Protein AF-A0A2V8R0G4-F1 (afdb_monomer_lite)

Sequence (47 aa):
DDLAATEKRFRAAGVEIVPDARPVPGSRRFYVRDPGGNQLEIAQASG

Secondary structure (DSSP, 8-state):
--HHHHHHHHHHTTPPEEP-SSPPTT--EEEEE-TTS-EEEEE----

Foldseek 3Di:
DDLVVVVVVCVVVVWDWAQDPDDDPPWDWIWTQDPVRDIDIDTDDDD

Radius of gyration: 10.91 Å; chains: 1; bounding box: 27×23×26 Å

Structure (mmCIF, N/CA/C/O backbone):
data_AF-A0A2V8R0G4-F1
#
_entry.id   AF-A0A2V8R0G4-F1
#
loop_
_atom_site.group_PDB
_atom_site.id
_atom_site.type_symbol
_atom_site.label_atom_id
_atom_site.label_alt_id
_atom_site.label_comp_id
_atom_site.label_asym_id
_atom_site.label_entity_id
_atom_site.label_seq_id
_atom_site.pdbx_PDB_ins_code
_atom_site.Cartn_x
_atom_site.Cartn_y
_atom_site.Cartn_z
_atom_site.occupancy
_atom_site.B_iso_or_equiv
_atom_site.auth_seq_id
_atom_site.auth_comp_id
_atom_site.auth_asym_id
_atom_site.auth_atom_id
_atom_site.pdbx_PDB_model_num
ATOM 1 N N . ASP A 1 1 ? 13.107 -9.952 3.233 1.00 62.28 1 ASP A N 1
ATOM 2 C CA . ASP A 1 1 ? 11.693 -9.855 3.639 1.00 62.28 1 ASP A CA 1
ATOM 3 C C . ASP A 1 1 ? 10.782 -9.946 2.436 1.00 62.28 1 ASP A C 1
ATOM 5 O O . ASP A 1 1 ? 11.154 -9.487 1.365 1.00 62.28 1 ASP A O 1
ATOM 9 N N . ASP A 1 2 ? 9.641 -10.606 2.609 1.00 88.12 2 ASP A N 1
ATOM 10 C CA . ASP A 1 2 ? 8.673 -10.912 1.555 1.00 88.12 2 ASP A CA 1
ATOM 11 C C . ASP A 1 2 ? 7.572 -9.844 1.529 1.00 88.12 2 ASP A C 1
ATOM 13 O O . ASP A 1 2 ? 6.768 -9.739 2.461 1.00 88.12 2 ASP A O 1
ATOM 17 N N . LEU A 1 3 ? 7.530 -9.050 0.457 1.00 92.56 3 LEU A N 1
ATOM 18 C CA . LEU A 1 3 ? 6.532 -7.997 0.271 1.00 92.56 3 LEU A CA 1
ATOM 19 C C . LEU A 1 3 ? 5.086 -8.516 0.373 1.00 92.56 3 LEU A C 1
ATOM 21 O O . LEU A 1 3 ? 4.231 -7.822 0.923 1.00 92.56 3 LEU A O 1
ATOM 25 N N . ALA A 1 4 ? 4.813 -9.742 -0.085 1.00 92.75 4 ALA A N 1
ATOM 26 C CA . ALA A 1 4 ? 3.480 -10.336 -0.002 1.00 92.75 4 ALA A CA 1
ATOM 27 C C . ALA A 1 4 ? 3.103 -10.680 1.448 1.00 92.75 4 ALA A C 1
ATOM 29 O O . ALA A 1 4 ? 1.956 -10.500 1.868 1.00 92.75 4 ALA A O 1
ATOM 30 N N . ALA A 1 5 ? 4.076 -11.127 2.249 1.00 94.88 5 ALA A N 1
ATOM 31 C CA . ALA A 1 5 ? 3.870 -11.354 3.676 1.00 94.88 5 ALA A CA 1
ATOM 32 C C . ALA A 1 5 ? 3.564 -10.040 4.415 1.00 94.88 5 ALA A C 1
ATOM 34 O O . ALA A 1 5 ? 2.682 -10.014 5.278 1.00 94.88 5 ALA A O 1
ATOM 35 N N . THR A 1 6 ? 4.238 -8.944 4.054 1.00 95.44 6 THR A N 1
ATOM 36 C CA . THR A 1 6 ? 3.959 -7.607 4.602 1.00 95.44 6 THR A CA 1
ATOM 37 C C . THR A 1 6 ? 2.562 -7.124 4.224 1.00 95.44 6 THR A C 1
ATOM 39 O O . THR A 1 6 ? 1.810 -6.705 5.104 1.00 95.44 6 THR A O 1
ATOM 42 N N . GLU A 1 7 ? 2.165 -7.259 2.956 1.00 96.00 7 GLU A N 1
ATOM 43 C CA . GLU A 1 7 ? 0.817 -6.900 2.505 1.00 96.00 7 GLU A CA 1
ATOM 44 C C . GLU A 1 7 ? -0.262 -7.657 3.297 1.00 96.00 7 GLU A C 1
ATOM 46 O O . GLU A 1 7 ? -1.219 -7.059 3.793 1.00 96.00 7 GLU A O 1
ATOM 51 N N . LYS A 1 8 ? -0.080 -8.969 3.505 1.00 96.31 8 LYS A N 1
ATOM 52 C CA . LYS A 1 8 ? -1.009 -9.784 4.301 1.00 96.31 8 LYS A CA 1
ATOM 53 C C . LYS A 1 8 ? -1.122 -9.291 5.745 1.00 96.31 8 LYS A C 1
ATOM 55 O O . LYS A 1 8 ? -2.228 -9.248 6.281 1.00 96.31 8 LYS A O 1
ATOM 60 N N . ARG A 1 9 ? -0.003 -8.921 6.379 1.00 96.94 9 ARG A N 1
ATOM 61 C CA . ARG A 1 9 ? 0.003 -8.382 7.752 1.00 96.94 9 ARG A CA 1
ATOM 62 C C . ARG A 1 9 ? -0.755 -7.062 7.835 1.00 96.94 9 ARG A C 1
ATOM 64 O O . ARG A 1 9 ? -1.528 -6.873 8.766 1.00 96.94 9 ARG A O 1
ATOM 71 N N . PHE A 1 10 ? -0.584 -6.187 6.851 1.00 96.62 10 PHE A N 1
ATOM 72 C CA . PHE A 1 10 ? -1.287 -4.907 6.797 1.00 96.62 10 PHE A CA 1
ATOM 73 C C . PHE A 1 10 ? -2.793 -5.093 6.609 1.00 96.62 10 PHE A C 1
ATOM 75 O O . PHE A 1 10 ? -3.573 -4.532 7.376 1.00 96.62 10 PHE A O 1
ATOM 82 N N . ARG A 1 11 ? -3.208 -5.971 5.688 1.00 96.12 11 ARG A N 1
ATOM 83 C CA . ARG A 1 11 ? -4.624 -6.334 5.520 1.00 96.12 11 ARG A CA 1
ATOM 84 C C . ARG A 1 11 ? -5.223 -6.907 6.808 1.00 96.12 11 ARG A C 1
ATOM 86 O O . ARG A 1 11 ? -6.319 -6.519 7.193 1.00 96.12 11 ARG A O 1
ATOM 93 N N . ALA A 1 12 ? -4.498 -7.792 7.497 1.00 97.81 12 ALA A N 1
ATOM 94 C CA . ALA A 1 12 ? -4.941 -8.371 8.768 1.00 97.81 12 ALA A CA 1
ATOM 95 C C . ALA A 1 12 ? -5.048 -7.334 9.902 1.00 97.81 12 ALA A C 1
ATOM 97 O O . ALA A 1 12 ? -5.868 -7.498 10.800 1.00 97.81 12 ALA A O 1
ATOM 98 N N . ALA A 1 13 ? -4.253 -6.264 9.845 1.00 96.31 13 ALA A N 1
ATOM 99 C CA . ALA A 1 13 ? -4.319 -5.139 10.773 1.00 96.31 13 ALA A CA 1
ATOM 100 C C . ALA A 1 13 ? -5.401 -4.100 10.405 1.00 96.31 13 ALA A C 1
ATOM 102 O O . ALA A 1 13 ? -5.510 -3.079 11.079 1.00 96.31 13 ALA A O 1
ATOM 103 N N . GLY A 1 14 ? -6.189 -4.331 9.347 1.00 95.81 14 GLY A N 1
ATOM 104 C CA . GLY A 1 14 ? -7.215 -3.393 8.882 1.00 95.81 14 GLY 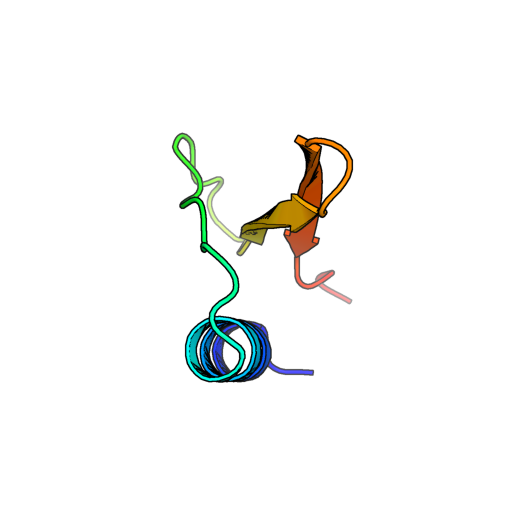A CA 1
ATOM 105 C C . GLY A 1 14 ? -6.664 -2.181 8.127 1.00 95.81 14 GLY A C 1
ATOM 106 O O . GLY A 1 14 ? -7.387 -1.210 7.928 1.00 95.81 14 GLY A O 1
ATOM 107 N N . VAL A 1 15 ? -5.399 -2.223 7.699 1.00 96.19 15 VAL A N 1
ATOM 108 C CA . VAL A 1 15 ? -4.798 -1.161 6.888 1.00 96.19 15 VAL A CA 1
ATOM 109 C C . VAL A 1 15 ? -5.290 -1.287 5.448 1.00 96.19 15 VAL A C 1
ATOM 111 O O . VAL A 1 15 ? -5.202 -2.355 4.835 1.00 96.19 15 VAL A O 1
ATOM 114 N N . GLU A 1 16 ? -5.784 -0.182 4.895 1.00 94.62 16 GLU A N 1
ATOM 115 C CA . GLU A 1 16 ? -6.162 -0.106 3.488 1.00 94.62 16 GLU A CA 1
ATOM 116 C C . GLU A 1 16 ? -4.921 -0.242 2.596 1.00 94.62 16 GLU A C 1
ATOM 118 O O . GLU A 1 16 ? -3.980 0.551 2.684 1.00 94.62 16 GLU A O 1
ATOM 123 N N . ILE A 1 17 ? -4.939 -1.246 1.716 1.00 96.81 17 ILE A N 1
ATOM 124 C CA . ILE A 1 17 ?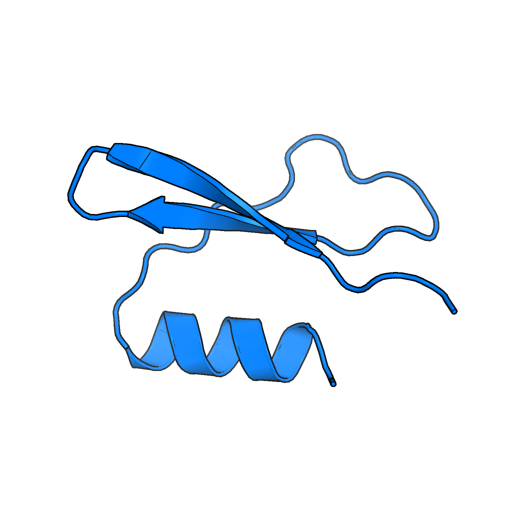 -3.928 -1.411 0.672 1.00 96.81 17 ILE A CA 1
ATOM 125 C C . ILE A 1 17 ? -4.412 -0.728 -0.598 1.00 96.81 17 ILE A C 1
ATOM 127 O O . ILE A 1 17 ? -5.414 -1.136 -1.188 1.00 96.81 17 ILE A O 1
ATOM 131 N N . VAL A 1 18 ? -3.637 0.244 -1.059 1.00 96.12 18 VAL A N 1
ATOM 132 C CA . VAL A 1 18 ? -3.831 0.914 -2.339 1.00 96.12 18 VAL A CA 1
ATOM 133 C C . VAL A 1 18 ? -2.925 0.234 -3.378 1.00 96.12 18 VAL A C 1
ATOM 135 O O . VAL A 1 18 ? -1.701 0.214 -3.203 1.00 96.12 18 VAL A O 1
ATOM 138 N N . PRO A 1 19 ? -3.487 -0.358 -4.448 1.00 93.88 19 PRO A N 1
ATOM 139 C CA . PRO A 1 19 ? -2.699 -1.040 -5.469 1.00 93.88 19 PRO A CA 1
ATOM 140 C C . PRO A 1 19 ? -1.872 -0.049 -6.298 1.00 93.88 19 PRO A C 1
ATOM 142 O O . PRO A 1 19 ? -2.251 1.111 -6.469 1.00 93.88 19 PRO A O 1
ATOM 145 N N . ASP A 1 20 ? -0.755 -0.515 -6.861 1.00 93.25 20 ASP A N 1
ATOM 146 C CA . ASP A 1 20 ? -0.002 0.271 -7.838 1.00 93.25 20 ASP A CA 1
ATOM 147 C C . ASP A 1 20 ? -0.790 0.384 -9.152 1.00 93.25 20 ASP A C 1
ATOM 149 O O . ASP A 1 20 ? -0.973 -0.595 -9.875 1.00 93.25 20 ASP A O 1
ATOM 153 N N . ALA A 1 21 ? -1.252 1.593 -9.468 1.00 93.19 21 ALA A N 1
ATOM 154 C CA . ALA A 1 21 ? -1.985 1.877 -10.699 1.00 93.19 21 ALA A CA 1
ATOM 155 C C . ALA A 1 21 ? -1.100 1.821 -11.958 1.00 93.19 21 ALA A C 1
ATOM 157 O O . ALA A 1 21 ? -1.622 1.749 -13.071 1.00 93.19 21 ALA A O 1
ATOM 158 N N . ARG A 1 22 ? 0.230 1.893 -11.809 1.00 92.44 22 ARG A N 1
ATOM 159 C CA . ARG A 1 22 ? 1.199 1.832 -12.910 1.00 92.44 22 ARG A CA 1
ATOM 160 C C . ARG A 1 22 ? 2.376 0.931 -12.521 1.00 92.44 22 ARG A C 1
ATOM 162 O O . ARG A 1 22 ? 3.458 1.445 -12.221 1.00 92.44 22 ARG A O 1
ATOM 169 N N . PRO A 1 23 ? 2.179 -0.400 -12.548 1.00 88.56 23 PRO A N 1
ATOM 170 C CA . PRO A 1 23 ? 3.230 -1.347 -12.213 1.00 88.56 23 PRO A CA 1
ATOM 171 C C . PRO A 1 23 ? 4.400 -1.228 -13.192 1.00 88.56 23 PRO A C 1
ATOM 173 O O . PRO A 1 23 ? 4.219 -1.210 -14.411 1.00 88.56 23 PRO A O 1
ATOM 176 N N . VAL A 1 24 ? 5.614 -1.168 -12.647 1.00 88.06 24 VAL A N 1
ATOM 177 C CA . VAL A 1 24 ? 6.859 -1.178 -13.422 1.00 88.06 24 VAL A CA 1
ATOM 178 C C . VAL A 1 24 ? 7.393 -2.612 -13.461 1.00 88.06 24 VAL A C 1
ATOM 180 O O . VAL A 1 24 ? 7.549 -3.216 -12.398 1.00 88.06 24 VAL A O 1
ATOM 183 N N . PRO A 1 25 ? 7.695 -3.184 -14.643 1.00 87.31 25 PRO A N 1
ATOM 184 C CA . PRO A 1 25 ? 8.278 -4.519 -14.734 1.00 87.31 25 PRO A CA 1
ATOM 185 C C . PRO A 1 25 ? 9.519 -4.666 -13.845 1.00 87.31 25 PRO A C 1
ATOM 187 O O . PRO A 1 25 ? 10.416 -3.828 -13.875 1.00 87.31 25 PRO A O 1
ATOM 190 N N . GLY A 1 26 ? 9.563 -5.729 -13.042 1.00 85.69 26 GLY A N 1
ATOM 191 C CA . GLY A 1 26 ? 10.670 -5.991 -12.113 1.00 85.69 26 GLY A CA 1
ATOM 192 C C . GLY A 1 26 ? 10.607 -5.227 -10.785 1.00 85.69 26 GLY A C 1
ATOM 193 O O . GLY A 1 26 ? 11.385 -5.536 -9.890 1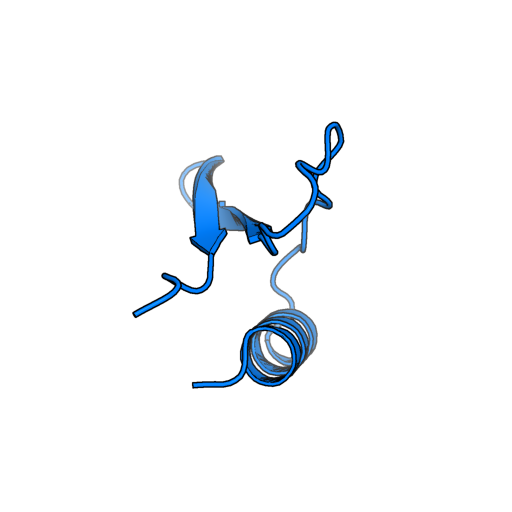.00 85.69 26 GLY A O 1
ATOM 194 N N . SER A 1 27 ? 9.663 -4.298 -10.613 1.00 86.25 27 SER A N 1
ATOM 195 C C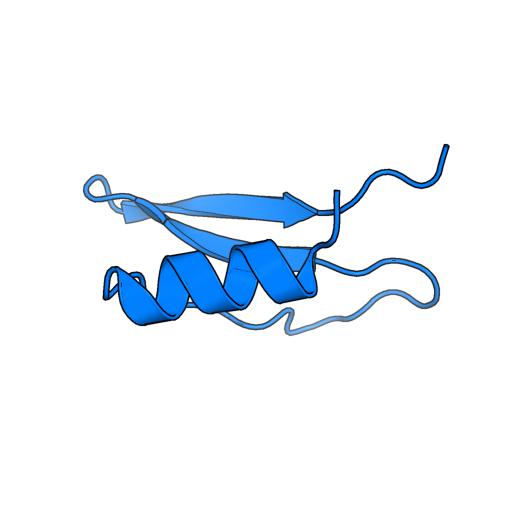A . SER A 1 27 ? 9.384 -3.654 -9.330 1.00 86.25 27 SER A CA 1
ATOM 196 C C . SER A 1 27 ? 8.072 -4.179 -8.760 1.00 86.25 27 SER A C 1
ATOM 198 O O . SER A 1 27 ? 7.062 -4.270 -9.459 1.00 86.25 27 SER A O 1
ATOM 200 N N . ARG A 1 28 ? 8.077 -4.535 -7.476 1.00 90.38 28 ARG A N 1
ATOM 201 C CA . ARG A 1 28 ? 6.853 -4.822 -6.730 1.00 90.38 28 ARG A CA 1
ATOM 202 C C . ARG A 1 28 ? 6.726 -3.810 -5.607 1.00 90.38 28 ARG A C 1
ATOM 204 O O . ARG A 1 28 ? 7.630 -3.683 -4.781 1.00 90.38 28 ARG A O 1
ATOM 211 N N . ARG A 1 29 ? 5.586 -3.126 -5.582 1.00 95.38 29 ARG A N 1
ATOM 212 C CA . ARG A 1 29 ? 5.211 -2.183 -4.534 1.00 95.38 29 ARG A CA 1
ATOM 213 C C . ARG A 1 29 ? 3.701 -2.133 -4.366 1.00 95.38 29 ARG A C 1
ATOM 215 O O . ARG A 1 29 ? 2.952 -2.459 -5.287 1.00 95.38 29 ARG A O 1
ATOM 222 N N . PHE A 1 30 ? 3.278 -1.680 -3.201 1.00 96.06 30 PHE A N 1
ATOM 223 C CA . PHE A 1 30 ? 1.918 -1.234 -2.933 1.00 96.06 30 PHE A CA 1
ATOM 224 C C . PHE A 1 30 ? 1.979 0.007 -2.045 1.00 96.06 30 PHE A C 1
ATOM 226 O O . PHE A 1 30 ? 3.044 0.377 -1.547 1.00 96.06 30 PHE A O 1
ATOM 233 N N . TYR A 1 31 ? 0.836 0.648 -1.843 1.00 97.44 31 TYR A N 1
ATOM 234 C CA . TYR A 1 31 ? 0.743 1.838 -1.015 1.00 97.44 31 TYR A CA 1
ATOM 235 C C . TYR A 1 31 ? -0.219 1.632 0.151 1.00 97.44 31 TYR A C 1
ATOM 237 O O . TYR A 1 31 ? -1.125 0.801 0.088 1.00 97.44 31 TYR A O 1
ATOM 245 N N . VAL A 1 32 ? -0.036 2.415 1.208 1.00 97.69 32 VAL A N 1
ATOM 246 C CA . VAL A 1 32 ? -0.981 2.522 2.329 1.00 97.69 32 VAL A CA 1
ATOM 247 C C . VAL A 1 32 ? -1.230 3.977 2.690 1.00 97.69 32 VAL A C 1
ATOM 249 O O . VAL A 1 32 ? -0.418 4.846 2.363 1.00 97.69 32 VAL A O 1
ATOM 252 N N . ARG A 1 33 ? -2.344 4.233 3.378 1.00 96.38 33 ARG A N 1
ATOM 253 C CA . ARG A 1 33 ? -2.633 5.518 4.021 1.00 96.38 33 ARG A CA 1
ATOM 254 C C . ARG A 1 33 ? -2.281 5.437 5.499 1.00 96.38 33 ARG A C 1
ATOM 256 O O . ARG A 1 33 ? -2.741 4.527 6.187 1.00 96.38 33 ARG A O 1
ATOM 263 N N . ASP A 1 34 ? -1.482 6.378 5.985 1.00 94.06 34 ASP A N 1
ATOM 264 C CA . ASP A 1 34 ? -1.336 6.572 7.427 1.00 94.06 34 ASP A CA 1
ATOM 265 C C . ASP A 1 34 ? -2.561 7.324 8.006 1.00 94.06 34 ASP A C 1
ATOM 267 O O . ASP A 1 34 ? -3.369 7.871 7.248 1.00 94.06 34 ASP A O 1
ATOM 271 N N . PRO A 1 35 ? -2.729 7.386 9.340 1.00 93.56 35 PRO A N 1
ATOM 272 C CA . PRO A 1 35 ? -3.833 8.126 9.960 1.00 93.56 35 PRO A CA 1
ATOM 273 C C . PRO A 1 35 ? -3.843 9.639 9.683 1.00 93.56 35 PRO A C 1
ATOM 275 O O . PRO A 1 35 ? -4.873 10.281 9.864 1.00 93.56 35 PRO A O 1
ATOM 278 N N . GLY A 1 36 ? -2.714 10.216 9.261 1.00 94.38 36 GLY A N 1
ATOM 279 C CA . GLY A 1 36 ? -2.614 11.610 8.825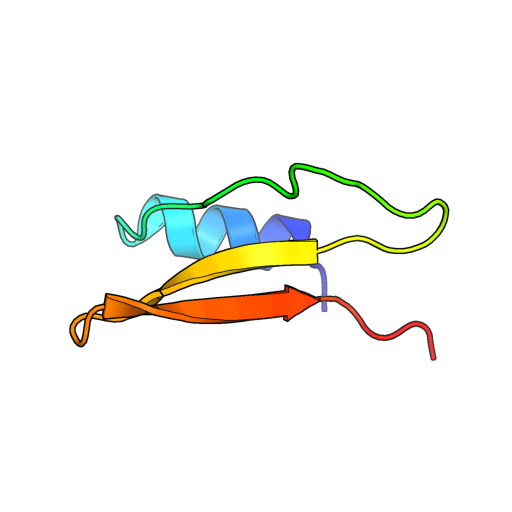 1.00 94.38 36 GLY A CA 1
ATOM 280 C C . GLY A 1 36 ? -3.032 11.826 7.366 1.00 94.38 36 GLY A C 1
ATOM 281 O O . GLY A 1 36 ? -3.085 12.968 6.914 1.00 94.38 36 GLY A O 1
ATOM 282 N N . GLY A 1 37 ? -3.338 10.753 6.629 1.00 92.19 37 GLY A N 1
ATOM 283 C CA . GLY A 1 37 ? -3.721 10.772 5.217 1.00 92.19 37 GLY A CA 1
ATOM 284 C C . GLY A 1 37 ? -2.547 10.678 4.235 1.00 92.19 37 GLY A C 1
ATOM 285 O O . GLY A 1 37 ? -2.774 10.651 3.016 1.00 92.19 37 GLY A O 1
ATOM 286 N N . ASN A 1 38 ? -1.303 10.587 4.718 1.00 96.06 38 ASN A N 1
ATOM 287 C CA . ASN A 1 38 ? -0.142 10.466 3.839 1.00 96.06 38 ASN A CA 1
ATOM 288 C C . ASN A 1 38 ? -0.142 9.109 3.139 1.00 96.06 38 ASN A C 1
ATOM 290 O O . ASN A 1 38 ? -0.525 8.091 3.716 1.00 96.06 38 ASN A O 1
ATOM 294 N N . GLN A 1 39 ? 0.321 9.094 1.889 1.00 96.06 39 GLN A N 1
ATOM 295 C CA . GLN A 1 39 ? 0.538 7.855 1.153 1.00 96.06 39 GLN A CA 1
ATOM 296 C C . GLN A 1 39 ? 1.970 7.372 1.362 1.00 96.06 39 GLN A C 1
ATOM 298 O O . GLN A 1 39 ? 2.913 8.090 1.032 1.00 96.06 39 GLN A O 1
ATOM 303 N N . LEU A 1 40 ? 2.125 6.150 1.860 1.00 96.75 40 LEU A N 1
ATOM 304 C CA . LEU A 1 40 ? 3.425 5.513 2.048 1.00 96.75 40 LEU A CA 1
ATOM 305 C C . LEU A 1 40 ? 3.627 4.427 0.997 1.00 96.75 40 LEU A C 1
ATOM 307 O O . LEU A 1 40 ? 2.732 3.611 0.776 1.00 96.75 40 LEU A O 1
ATOM 311 N N . GLU A 1 41 ? 4.795 4.419 0.358 1.00 96.19 41 GLU A N 1
ATOM 312 C CA . GLU A 1 41 ? 5.215 3.349 -0.547 1.00 96.19 41 GLU A CA 1
ATOM 313 C C . GLU A 1 41 ? 5.843 2.209 0.247 1.00 96.19 41 GLU A C 1
ATOM 315 O O . GLU A 1 41 ? 6.770 2.415 1.030 1.00 96.19 41 GLU A O 1
ATOM 320 N N . ILE A 1 42 ? 5.358 0.996 0.005 1.00 95.94 42 ILE A N 1
ATOM 321 C CA . ILE A 1 42 ? 5.946 -0.232 0.520 1.00 95.94 42 ILE A CA 1
ATOM 322 C C . ILE A 1 42 ? 6.477 -0.999 -0.680 1.00 95.94 42 ILE A C 1
ATOM 324 O O . ILE A 1 42 ? 5.710 -1.532 -1.481 1.00 95.94 42 ILE A O 1
ATOM 328 N N . ALA A 1 43 ? 7.795 -1.036 -0.808 1.00 93.38 43 ALA A N 1
ATOM 329 C CA . ALA A 1 43 ? 8.486 -1.683 -1.908 1.00 93.38 43 ALA A CA 1
ATOM 330 C C . ALA A 1 43 ? 9.595 -2.583 -1.370 1.00 93.38 43 ALA A C 1
ATOM 332 O O . ALA A 1 43 ? 10.164 -2.338 -0.305 1.00 93.38 43 ALA A O 1
ATOM 333 N N . GLN A 1 44 ? 9.915 -3.623 -2.131 1.00 88.50 44 GLN A N 1
ATOM 334 C CA . GLN A 1 44 ? 11.101 -4.426 -1.876 1.00 88.50 44 GLN A CA 1
ATOM 335 C C . GLN A 1 44 ? 12.234 -3.912 -2.761 1.00 88.50 44 GLN A C 1
ATOM 337 O O . GLN A 1 44 ? 12.108 -3.906 -3.985 1.00 88.50 44 GLN A O 1
ATOM 342 N N . ALA A 1 45 ? 13.337 -3.483 -2.147 1.00 80.44 45 ALA A N 1
ATOM 343 C CA . ALA A 1 45 ? 14.545 -3.157 -2.889 1.00 80.44 45 ALA A CA 1
ATOM 344 C C . ALA A 1 45 ? 15.152 -4.447 -3.461 1.00 80.44 45 ALA A C 1
ATOM 346 O O . ALA A 1 45 ? 15.349 -5.424 -2.734 1.00 80.44 45 ALA A O 1
ATOM 347 N N . SER A 1 46 ? 15.440 -4.445 -4.760 1.00 69.38 46 SER A N 1
ATOM 348 C CA . SER A 1 46 ? 16.268 -5.471 -5.389 1.00 69.38 46 SER A CA 1
ATOM 349 C C . SER A 1 46 ? 17.716 -5.202 -4.983 1.00 69.38 46 SER A C 1
ATOM 351 O O . SER A 1 46 ? 18.301 -4.219 -5.438 1.00 69.38 46 SER A O 1
ATOM 353 N N . GLY A 1 47 ? 18.241 -6.013 -4.066 1.00 56.09 47 GLY A N 1
ATOM 354 C CA . GLY A 1 47 ? 19.673 -6.089 -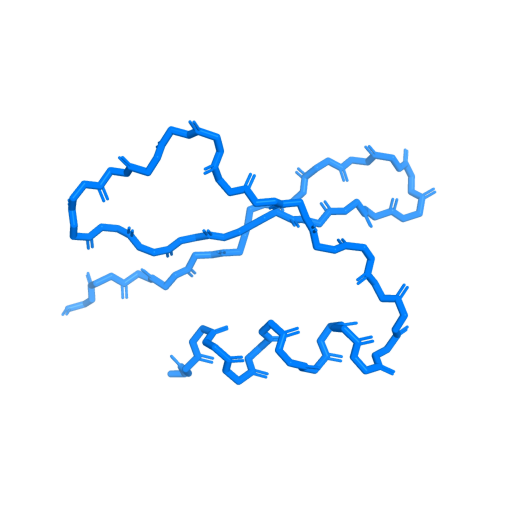3.769 1.00 56.09 47 GLY A CA 1
ATOM 355 C C . GLY A 1 47 ? 20.379 -7.051 -4.708 1.00 56.09 47 GLY A C 1
ATOM 356 O O . GLY A 1 47 ? 19.708 -8.006 -5.163 1.00 56.09 47 GLY A O 1
#

pLDDT: mean 91.63, std 8.55, range [56.09, 97.81]